Protein AF-A0A935P328-F1 (afdb_monomer_lite)

pLDDT: mean 91.57, std 11.65, range [52.72, 98.44]

Structure (mmCIF, N/CA/C/O backbone):
data_AF-A0A935P328-F1
#
_entry.id   AF-A0A935P328-F1
#
loop_
_atom_site.group_PDB
_atom_site.id
_atom_site.type_symbol
_atom_site.label_atom_id
_atom_site.label_alt_id
_atom_site.label_comp_id
_atom_site.label_asym_id
_atom_site.label_entity_id
_atom_site.label_seq_id
_atom_site.pdbx_PDB_ins_code
_atom_site.Cartn_x
_atom_site.Cartn_y
_atom_site.Cartn_z
_atom_site.occupancy
_atom_site.B_iso_or_equiv
_atom_site.auth_seq_id
_atom_site.auth_comp_id
_atom_site.auth_asym_id
_atom_site.auth_atom_id
_atom_site.pdbx_PDB_model_num
ATOM 1 N N . MET A 1 1 ? 6.288 -21.356 14.138 1.00 60.59 1 MET A N 1
ATOM 2 C CA . MET A 1 1 ? 5.760 -20.080 13.612 1.00 60.59 1 MET A CA 1
ATOM 3 C C . MET A 1 1 ? 4.375 -19.889 14.177 1.00 60.59 1 MET A C 1
ATOM 5 O O . MET A 1 1 ? 3.551 -20.784 14.032 1.00 60.59 1 MET A O 1
ATOM 9 N N . THR A 1 2 ? 4.139 -18.771 14.849 1.00 82.19 2 THR A N 1
ATOM 10 C CA . THR A 1 2 ? 2.790 -18.398 15.277 1.00 82.19 2 THR A CA 1
ATOM 11 C C . THR A 1 2 ? 1.984 -17.893 14.080 1.00 82.19 2 THR A C 1
ATOM 13 O O . THR A 1 2 ? 2.530 -17.341 13.124 1.00 82.19 2 THR A O 1
ATOM 16 N N . ASP A 1 3 ? 0.667 -18.044 14.140 1.00 87.69 3 ASP A N 1
ATOM 17 C CA . ASP A 1 3 ? -0.260 -17.581 13.103 1.00 87.69 3 ASP A CA 1
ATOM 18 C C . ASP A 1 3 ? -0.119 -16.062 12.814 1.00 87.69 3 ASP A C 1
ATOM 20 O O . ASP A 1 3 ? -0.205 -15.606 11.672 1.00 87.69 3 ASP A O 1
ATOM 24 N N . ARG A 1 4 ? 0.239 -15.265 13.834 1.00 90.12 4 ARG A N 1
ATOM 25 C CA . ARG A 1 4 ? 0.553 -13.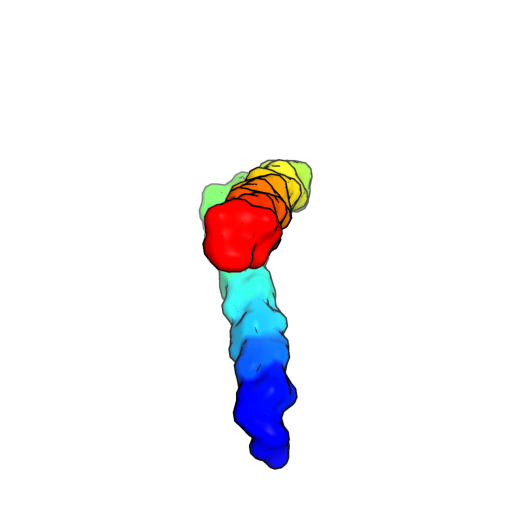831 13.697 1.00 90.12 4 ARG A CA 1
ATOM 26 C C . ARG A 1 4 ? 1.821 -13.566 12.880 1.00 90.12 4 ARG A C 1
ATOM 28 O O . ARG A 1 4 ? 1.821 -12.670 12.038 1.00 90.12 4 ARG A O 1
ATOM 35 N N . GLU A 1 5 ? 2.893 -14.317 13.111 1.00 91.75 5 GLU A N 1
ATOM 36 C CA . GLU A 1 5 ? 4.145 -14.171 12.354 1.00 91.75 5 GLU A CA 1
ATOM 37 C C . GLU A 1 5 ? 3.954 -14.552 10.884 1.00 91.75 5 GLU A C 1
ATOM 39 O O . GLU A 1 5 ? 4.437 -13.846 9.995 1.00 91.75 5 GLU A O 1
ATOM 44 N N . SER A 1 6 ? 3.194 -15.620 10.625 1.00 93.50 6 SER A N 1
ATOM 45 C CA . SER A 1 6 ? 2.828 -16.050 9.273 1.00 93.50 6 SER A CA 1
ATOM 46 C C . SER A 1 6 ? 2.032 -14.972 8.534 1.00 93.50 6 SER A C 1
ATOM 48 O O . SER A 1 6 ? 2.377 -14.631 7.400 1.00 93.50 6 SER A O 1
ATOM 50 N N . ARG A 1 7 ? 1.035 -14.355 9.190 1.00 94.38 7 ARG A N 1
ATOM 51 C CA . ARG A 1 7 ? 0.293 -13.211 8.628 1.00 94.38 7 ARG A CA 1
ATOM 52 C C . ARG A 1 7 ? 1.198 -12.018 8.330 1.00 94.38 7 ARG A C 1
ATOM 54 O O . ARG A 1 7 ? 1.148 -11.478 7.229 1.00 94.38 7 ARG A O 1
ATOM 61 N N . ASN A 1 8 ? 2.075 -11.642 9.259 1.00 95.31 8 ASN A N 1
ATOM 62 C CA . ASN A 1 8 ? 3.013 -10.535 9.047 1.00 95.31 8 ASN A CA 1
ATOM 63 C C . ASN A 1 8 ? 3.951 -10.797 7.858 1.00 95.31 8 ASN A C 1
ATOM 65 O O . ASN A 1 8 ? 4.239 -9.889 7.076 1.00 95.31 8 ASN A O 1
ATOM 69 N N . ARG A 1 9 ? 4.420 -12.040 7.694 1.00 94.12 9 ARG A N 1
ATOM 70 C CA . ARG A 1 9 ? 5.229 -12.441 6.537 1.00 94.12 9 ARG A CA 1
ATOM 71 C C . ARG A 1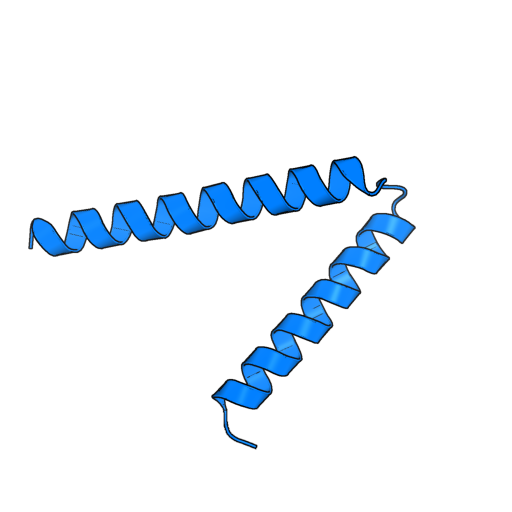 9 ? 4.432 -12.346 5.236 1.00 94.12 9 ARG A C 1
ATOM 73 O O . ARG A 1 9 ? 4.962 -11.814 4.264 1.00 94.12 9 ARG A O 1
ATOM 80 N N . ALA A 1 10 ? 3.186 -12.816 5.223 1.00 96.50 10 ALA A N 1
ATOM 81 C CA . ALA A 1 10 ? 2.312 -12.731 4.056 1.00 96.50 10 ALA A CA 1
ATOM 82 C C . ALA A 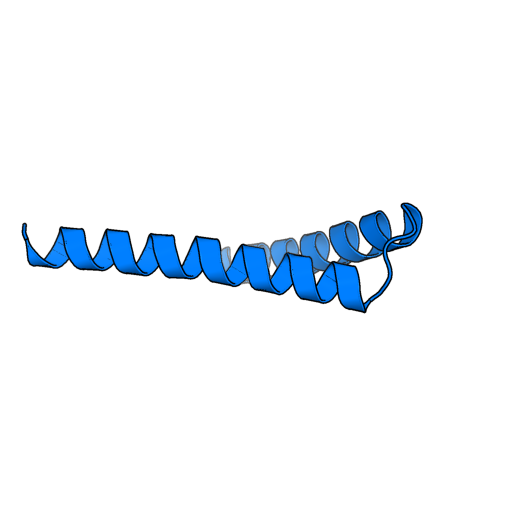1 10 ? 2.082 -11.273 3.627 1.00 96.50 10 ALA A C 1
ATOM 84 O O . ALA A 1 10 ? 2.264 -10.948 2.457 1.00 96.50 10 ALA A O 1
ATOM 85 N N . VAL A 1 11 ? 1.810 -10.371 4.577 1.00 96.38 11 VAL A N 1
ATOM 86 C CA . VAL A 1 11 ? 1.652 -8.931 4.302 1.00 96.38 11 VAL A CA 1
ATOM 87 C C . VAL A 1 11 ? 2.908 -8.342 3.654 1.00 96.38 11 VAL A C 1
ATOM 89 O O . VAL A 1 11 ? 2.812 -7.625 2.661 1.00 96.38 11 VAL A O 1
ATOM 92 N N . ARG A 1 12 ? 4.103 -8.684 4.153 1.00 96.25 12 ARG A N 1
ATOM 93 C CA . ARG A 1 12 ? 5.368 -8.222 3.549 1.00 96.25 12 ARG A CA 1
ATOM 94 C C . ARG A 1 12 ? 5.556 -8.726 2.119 1.00 96.25 12 ARG A C 1
ATOM 96 O O . ARG A 1 12 ? 6.107 -8.007 1.292 1.00 96.25 12 ARG A O 1
ATOM 103 N N . ILE A 1 13 ? 5.146 -9.962 1.836 1.00 97.75 13 ILE A N 1
ATOM 104 C CA . ILE A 1 13 ? 5.223 -10.537 0.486 1.00 97.75 13 ILE A CA 1
ATOM 105 C C . ILE A 1 13 ? 4.267 -9.797 -0.450 1.00 97.75 13 ILE A C 1
ATOM 107 O O . ILE A 1 13 ? 4.685 -9.393 -1.532 1.00 97.75 13 ILE A O 1
ATOM 111 N N . LEU A 1 14 ? 3.028 -9.566 -0.010 1.00 97.19 14 LEU A N 1
ATOM 112 C CA . LEU A 1 14 ? 2.020 -8.836 -0.778 1.00 97.19 14 LEU A CA 1
ATOM 113 C C . LEU A 1 14 ? 2.473 -7.412 -1.096 1.00 97.19 14 LEU A C 1
ATOM 115 O O . LEU A 1 14 ? 2.439 -7.022 -2.257 1.00 97.19 14 LEU A O 1
ATOM 119 N N . ALA A 1 15 ? 2.986 -6.676 -0.105 1.00 97.06 15 ALA A N 1
ATOM 120 C CA . ALA A 1 15 ? 3.498 -5.321 -0.313 1.00 97.06 15 ALA A CA 1
ATOM 121 C C . ALA A 1 15 ? 4.590 -5.279 -1.396 1.00 97.06 15 ALA A C 1
ATOM 123 O O . ALA A 1 15 ? 4.553 -4.437 -2.287 1.00 97.06 15 ALA A O 1
ATOM 124 N N . LYS A 1 16 ? 5.528 -6.237 -1.366 1.00 97.56 16 LYS A N 1
ATOM 125 C CA . LYS A 1 16 ? 6.578 -6.352 -2.388 1.00 97.56 16 LYS A CA 1
ATOM 126 C C . LYS A 1 16 ? 6.040 -6.741 -3.764 1.00 97.56 16 LYS A C 1
ATOM 128 O O . LYS A 1 16 ? 6.618 -6.320 -4.757 1.00 97.56 16 LYS A O 1
ATOM 133 N N . SER A 1 17 ? 5.007 -7.584 -3.828 1.00 98.12 17 SER A N 1
ATOM 134 C CA . SER A 1 17 ? 4.377 -7.952 -5.101 1.00 98.12 17 SER A CA 1
ATOM 135 C C . SER A 1 17 ? 3.711 -6.739 -5.729 1.00 98.12 17 SER A C 1
ATOM 137 O O . SER A 1 17 ? 4.089 -6.360 -6.825 1.00 98.12 17 SER A O 1
ATOM 139 N N . ILE A 1 18 ? 2.833 -6.071 -4.976 1.00 97.50 18 ILE A 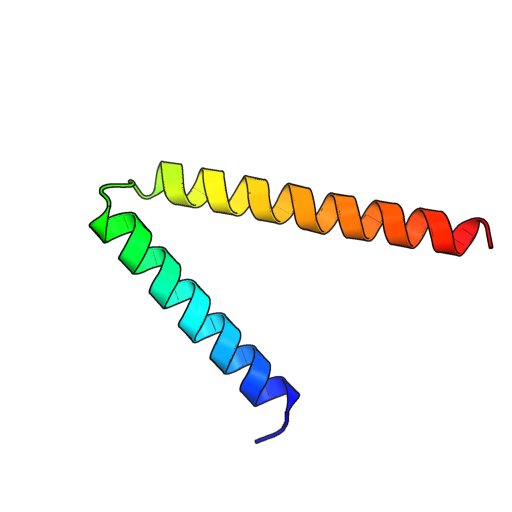N 1
ATOM 140 C CA . ILE A 1 18 ? 2.094 -4.891 -5.435 1.00 97.50 18 ILE A CA 1
ATOM 141 C C . ILE A 1 18 ? 3.056 -3.798 -5.902 1.00 97.50 18 ILE A C 1
ATOM 143 O O . ILE A 1 18 ? 2.854 -3.231 -6.966 1.00 97.50 18 ILE A O 1
ATOM 147 N N . TYR A 1 19 ? 4.123 -3.535 -5.143 1.00 97.94 19 TYR A N 1
ATOM 148 C CA . TYR A 1 19 ? 5.133 -2.552 -5.531 1.00 97.94 19 TYR A CA 1
ATOM 149 C C . TYR A 1 19 ? 5.748 -2.862 -6.906 1.00 97.94 19 TYR A C 1
ATOM 151 O O . TYR A 1 19 ? 5.723 -2.014 -7.792 1.00 97.94 19 TYR A O 1
ATOM 159 N N . ARG A 1 20 ? 6.225 -4.098 -7.113 1.00 98.25 20 ARG A N 1
ATOM 160 C CA . ARG A 1 20 ? 6.804 -4.515 -8.402 1.00 98.25 20 ARG A CA 1
ATOM 161 C C . ARG A 1 20 ? 5.783 -4.488 -9.535 1.00 98.25 20 ARG A C 1
ATOM 163 O O . ARG A 1 20 ? 6.134 -4.138 -10.655 1.00 98.25 20 ARG A O 1
ATOM 170 N N . ASP A 1 21 ? 4.541 -4.865 -9.252 1.00 98.25 21 ASP A N 1
ATOM 171 C CA . ASP A 1 21 ? 3.470 -4.871 -10.246 1.00 98.25 21 ASP A CA 1
ATOM 172 C C . ASP A 1 21 ? 3.121 -3.440 -10.685 1.00 98.25 21 ASP A C 1
ATOM 174 O O . ASP A 1 21 ? 2.826 -3.217 -11.858 1.00 98.25 21 ASP A O 1
ATOM 178 N N . LEU A 1 22 ? 3.184 -2.463 -9.773 1.00 98.19 22 LEU A N 1
ATOM 179 C CA . LEU A 1 22 ? 3.004 -1.042 -10.085 1.00 98.19 22 LEU A CA 1
ATOM 180 C C . LEU A 1 22 ? 4.184 -0.487 -10.896 1.00 98.19 22 LEU A C 1
ATOM 182 O O . LEU A 1 22 ? 3.962 0.173 -11.910 1.00 98.19 22 LEU A O 1
ATOM 186 N N . GLU A 1 23 ? 5.426 -0.807 -10.528 1.00 98.12 23 GLU A N 1
ATOM 187 C CA . GLU A 1 23 ? 6.597 -0.428 -11.336 1.00 98.12 23 GLU A CA 1
ATOM 188 C C . GLU A 1 23 ? 6.521 -1.018 -12.754 1.00 98.12 23 GLU A C 1
ATOM 190 O O . GLU A 1 23 ? 6.764 -0.318 -13.734 1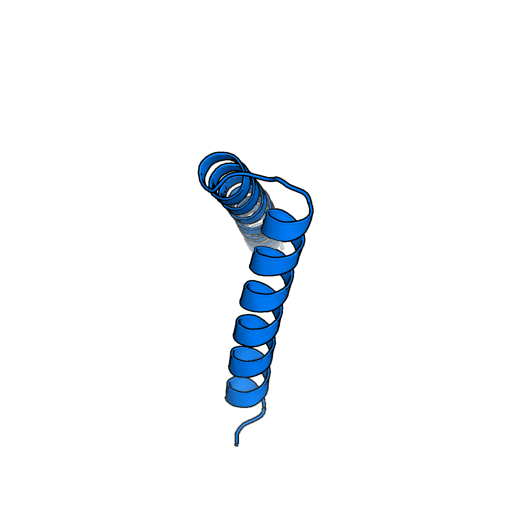.00 98.12 23 GLU A O 1
ATOM 195 N N . ALA A 1 24 ? 6.115 -2.287 -12.887 1.00 98.31 24 ALA A N 1
ATOM 196 C CA . ALA A 1 24 ? 5.953 -2.952 -14.182 1.00 98.31 24 ALA A CA 1
ATOM 197 C C . ALA A 1 24 ? 4.858 -2.318 -15.060 1.00 98.31 24 ALA A C 1
ATOM 199 O O . ALA A 1 24 ? 4.920 -2.409 -16.285 1.00 98.31 24 ALA A O 1
ATOM 200 N N . GLN A 1 25 ? 3.872 -1.662 -14.446 1.00 97.94 25 GLN A N 1
ATOM 201 C CA . GLN A 1 25 ? 2.837 -0.884 -15.134 1.00 97.94 25 GLN A CA 1
ATOM 202 C C . GLN A 1 25 ? 3.291 0.543 -15.489 1.00 97.94 25 GLN A C 1
ATOM 204 O O . GLN A 1 25 ? 2.561 1.255 -16.176 1.00 97.94 25 GLN A O 1
ATOM 209 N N . GLY A 1 26 ? 4.488 0.957 -15.060 1.00 98.19 26 GLY A N 1
ATOM 210 C CA . GLY A 1 26 ? 5.068 2.266 -15.359 1.00 98.19 26 GLY A CA 1
ATOM 211 C C . GLY A 1 26 ? 4.736 3.361 -14.345 1.00 98.19 26 GLY A C 1
ATOM 212 O O . GLY A 1 26 ? 4.950 4.533 -14.650 1.00 98.19 26 GLY A O 1
ATOM 213 N N . PHE A 1 27 ? 4.222 3.012 -13.162 1.00 98.44 27 PHE A N 1
ATOM 214 C CA . PHE A 1 27 ? 4.040 3.985 -12.084 1.00 98.44 27 PHE A CA 1
ATOM 215 C C . PHE A 1 27 ? 5.386 4.362 -11.468 1.00 98.44 27 PHE A C 1
ATOM 217 O O . PHE A 1 27 ? 6.197 3.492 -11.150 1.00 98.44 27 PHE A O 1
ATOM 224 N N . ASP A 1 28 ? 5.602 5.660 -11.264 1.00 97.62 28 ASP A N 1
ATOM 225 C CA . ASP A 1 28 ? 6.783 6.153 -10.563 1.00 97.62 28 ASP A CA 1
ATOM 226 C C . ASP A 1 28 ? 6.624 6.084 -9.034 1.00 97.62 28 ASP A C 1
ATOM 228 O O . ASP A 1 28 ? 5.532 5.916 -8.478 1.00 97.62 28 ASP A O 1
ATOM 232 N N . GLU A 1 29 ? 7.740 6.246 -8.327 1.00 96.88 29 GLU A N 1
ATOM 233 C CA . GLU A 1 29 ? 7.785 6.191 -6.865 1.00 96.88 29 GLU A CA 1
ATOM 234 C C . GLU A 1 29 ? 6.836 7.204 -6.203 1.00 96.88 29 GLU A C 1
ATOM 236 O O . GLU A 1 29 ? 6.235 6.905 -5.170 1.00 96.88 29 GLU A O 1
ATOM 241 N N . LYS A 1 30 ? 6.650 8.394 -6.793 1.00 98.00 30 LYS A N 1
ATOM 242 C CA . LYS A 1 30 ? 5.783 9.440 -6.229 1.00 98.00 30 LYS A CA 1
ATOM 243 C C . LYS A 1 30 ? 4.317 9.041 -6.328 1.00 98.00 30 LYS A C 1
ATOM 245 O O . LYS A 1 30 ? 3.564 9.252 -5.378 1.00 98.00 30 LYS A O 1
ATOM 250 N N . GLN A 1 31 ? 3.916 8.447 -7.447 1.00 98.19 31 GLN A N 1
ATOM 251 C CA . GLN A 1 31 ? 2.566 7.926 -7.651 1.00 98.19 31 GLN A CA 1
ATOM 252 C C . GLN A 1 31 ? 2.277 6.755 -6.706 1.00 98.19 31 GLN A C 1
ATOM 254 O O . GLN A 1 31 ? 1.200 6.697 -6.110 1.00 98.19 31 GLN A O 1
ATOM 259 N N . ILE A 1 32 ? 3.250 5.862 -6.501 1.00 97.88 32 ILE A N 1
ATOM 260 C CA . ILE A 1 32 ? 3.126 4.748 -5.551 1.00 97.88 32 ILE A CA 1
ATOM 261 C C . ILE A 1 32 ? 2.990 5.269 -4.109 1.00 97.88 32 ILE A C 1
ATOM 263 O O . ILE A 1 32 ? 2.154 4.778 -3.348 1.00 97.88 32 ILE A O 1
ATOM 267 N N . VAL A 1 33 ? 3.757 6.297 -3.728 1.00 97.94 33 VAL A N 1
ATOM 268 C CA . VAL A 1 33 ? 3.632 6.950 -2.412 1.00 97.94 33 VAL A CA 1
ATOM 269 C C . VAL A 1 33 ? 2.273 7.632 -2.245 1.00 97.94 33 VAL A C 1
ATOM 271 O O . VAL A 1 33 ? 1.661 7.515 -1.179 1.00 97.94 33 VAL A O 1
ATOM 274 N N . ALA A 1 34 ? 1.771 8.308 -3.280 1.00 98.19 34 ALA A N 1
ATOM 275 C CA . ALA A 1 34 ? 0.442 8.914 -3.254 1.00 98.19 34 ALA A CA 1
ATOM 276 C C . ALA A 1 34 ? -0.643 7.850 -3.020 1.00 98.19 34 ALA A C 1
ATOM 278 O O . ALA A 1 34 ? -1.462 8.000 -2.118 1.00 98.19 34 ALA A O 1
ATOM 279 N N . LEU A 1 35 ? -0.580 6.721 -3.737 1.00 97.62 35 LEU A N 1
ATOM 280 C CA . LEU A 1 35 ? -1.487 5.589 -3.530 1.00 97.62 35 LEU A CA 1
ATOM 281 C C . LEU A 1 35 ? -1.418 5.044 -2.097 1.00 97.62 35 LEU A C 1
ATOM 283 O O . LEU A 1 35 ? -2.449 4.816 -1.466 1.00 97.62 35 LEU A O 1
ATOM 287 N N . ALA A 1 36 ? -0.213 4.832 -1.567 1.00 97.38 36 ALA A N 1
ATOM 288 C CA . ALA A 1 36 ? -0.047 4.348 -0.200 1.00 97.38 36 ALA A CA 1
ATOM 289 C C . ALA A 1 36 ? -0.660 5.320 0.821 1.00 97.38 36 ALA A C 1
ATOM 291 O O . ALA A 1 36 ? -1.301 4.884 1.777 1.00 97.38 36 ALA A O 1
ATOM 292 N N . THR A 1 37 ? -0.511 6.626 0.593 1.00 98.00 37 THR A N 1
ATOM 293 C CA . THR A 1 37 ? -1.103 7.674 1.434 1.00 98.00 37 THR A CA 1
ATOM 294 C C . THR A 1 37 ? -2.630 7.608 1.414 1.00 98.00 37 THR A C 1
ATOM 296 O O . THR A 1 37 ? -3.246 7.605 2.478 1.00 98.00 37 THR A O 1
ATOM 299 N N . GLU A 1 38 ? -3.241 7.463 0.237 1.00 98.00 38 GLU A N 1
ATOM 300 C CA . GLU A 1 38 ? -4.696 7.308 0.105 1.00 98.00 38 GLU A CA 1
ATOM 301 C C . GLU A 1 38 ? -5.210 6.061 0.842 1.00 98.00 38 GLU A C 1
ATOM 303 O O . GLU A 1 38 ? -6.188 6.126 1.589 1.00 98.00 38 GLU A O 1
ATOM 308 N N . LEU A 1 39 ? -4.510 4.928 0.718 1.00 97.00 39 LEU A N 1
ATOM 309 C CA . LEU A 1 39 ? -4.872 3.696 1.427 1.00 97.00 39 LEU A CA 1
ATOM 310 C C . LEU A 1 39 ? -4.797 3.856 2.952 1.00 97.00 39 LEU A C 1
ATOM 312 O O . LEU A 1 39 ? -5.669 3.362 3.671 1.00 97.00 39 LEU A O 1
ATOM 316 N N . ILE A 1 40 ? -3.773 4.549 3.459 1.00 96.31 40 ILE A N 1
ATOM 317 C CA . ILE A 1 40 ? -3.647 4.857 4.890 1.00 96.31 40 ILE A CA 1
ATOM 318 C C . ILE A 1 40 ? -4.813 5.742 5.345 1.00 96.31 40 ILE A C 1
ATOM 320 O O . ILE A 1 40 ? -5.422 5.457 6.380 1.00 96.31 40 ILE A O 1
ATOM 324 N N . SER A 1 41 ? -5.158 6.777 4.577 1.00 97.44 41 SER A N 1
ATOM 325 C CA . SER A 1 41 ? -6.277 7.680 4.875 1.00 97.44 41 SER A CA 1
ATOM 326 C C . SER A 1 41 ? -7.614 6.941 4.956 1.00 97.44 41 SER A C 1
ATOM 328 O O . SER A 1 41 ? -8.378 7.149 5.901 1.00 97.44 41 SER A O 1
ATOM 330 N N . GLU A 1 42 ? -7.886 6.024 4.027 1.00 97.12 42 GLU A N 1
ATOM 331 C CA . GLU A 1 42 ? -9.127 5.242 4.027 1.00 97.12 42 GLU A CA 1
ATOM 332 C C . GLU A 1 42 ? -9.211 4.306 5.244 1.00 97.12 42 GLU A C 1
ATOM 334 O O . GLU A 1 42 ? -10.213 4.275 5.966 1.00 97.12 42 GLU A O 1
ATOM 339 N N . VAL A 1 43 ? -8.132 3.571 5.534 1.00 95.88 43 VAL A N 1
ATOM 340 C CA . VAL A 1 43 ? -8.092 2.634 6.669 1.00 95.88 43 VAL A CA 1
ATOM 341 C C . VAL A 1 43 ? -8.220 3.370 8.001 1.00 95.88 43 VAL A C 1
ATOM 343 O O . VAL A 1 43 ? -8.986 2.949 8.870 1.00 95.88 43 VAL A O 1
ATOM 346 N N . THR A 1 44 ? -7.500 4.478 8.172 1.00 95.38 44 THR A N 1
ATOM 347 C CA . THR A 1 44 ? -7.575 5.290 9.397 1.00 95.38 44 THR A CA 1
ATOM 348 C C . THR A 1 44 ? -8.954 5.921 9.573 1.00 95.38 44 THR A C 1
ATOM 350 O O . THR A 1 44 ? -9.507 5.864 10.672 1.00 95.38 44 THR A O 1
ATOM 353 N N . SER A 1 45 ? -9.568 6.413 8.494 1.00 96.25 45 SER A N 1
ATOM 354 C CA . SER A 1 45 ? -10.947 6.915 8.508 1.00 96.25 45 SER A CA 1
ATOM 355 C C . SER A 1 45 ? -11.950 5.839 8.923 1.00 96.25 45 SER A C 1
ATOM 357 O O . SER A 1 45 ? -12.869 6.110 9.700 1.00 96.25 45 SER A O 1
ATOM 359 N N . LYS A 1 46 ? -11.778 4.600 8.448 1.00 95.69 46 LYS A N 1
ATOM 360 C CA . LYS A 1 46 ? -12.612 3.465 8.857 1.00 95.69 46 LYS A CA 1
ATOM 361 C C . LYS A 1 46 ? -12.456 3.146 10.345 1.00 95.69 46 LYS A C 1
ATOM 363 O O . LYS A 1 46 ? -13.461 3.035 11.041 1.00 95.69 46 LYS A O 1
ATOM 368 N N . ILE A 1 47 ? -11.221 3.074 10.844 1.00 95.50 47 ILE A N 1
ATOM 369 C CA . ILE A 1 47 ? -10.943 2.830 12.269 1.00 95.50 47 ILE A CA 1
ATOM 370 C C . ILE A 1 47 ? -11.587 3.914 13.142 1.00 95.50 47 ILE A C 1
ATOM 372 O O . ILE A 1 47 ? -12.238 3.589 14.133 1.00 95.50 47 ILE A O 1
ATOM 376 N N . ALA A 1 48 ? -11.461 5.188 12.762 1.00 92.62 48 ALA A N 1
ATOM 377 C CA . ALA A 1 48 ? -12.063 6.298 13.499 1.00 92.62 48 ALA A CA 1
ATOM 378 C C . ALA A 1 48 ? -13.601 6.200 13.546 1.00 92.62 48 ALA A C 1
ATOM 380 O O . ALA A 1 48 ? -14.205 6.398 14.601 1.00 92.62 48 ALA A O 1
ATOM 381 N N . LYS A 1 49 ? -14.245 5.836 12.427 1.00 91.44 49 LYS A N 1
ATOM 382 C CA . LYS A 1 49 ? -15.701 5.602 12.374 1.00 91.44 49 LYS A CA 1
ATOM 383 C C . LYS A 1 49 ? -16.129 4.445 13.277 1.00 91.44 49 LYS A C 1
ATOM 385 O O . LYS A 1 49 ? -17.141 4.557 13.967 1.00 91.44 49 LYS A O 1
ATOM 390 N N . ASP A 1 50 ? -15.376 3.351 13.281 1.00 87.88 50 ASP A N 1
ATOM 391 C CA . ASP A 1 50 ? -15.689 2.175 14.097 1.00 87.88 50 ASP A CA 1
ATOM 392 C C . ASP A 1 50 ? -15.516 2.469 15.599 1.00 87.88 50 ASP A C 1
ATOM 394 O O . ASP A 1 50 ? -16.348 2.058 16.408 1.00 87.88 50 ASP A O 1
ATOM 398 N N . GLN A 1 51 ? -14.512 3.269 15.974 1.00 80.81 51 GLN A N 1
ATOM 399 C CA . GLN A 1 51 ? -14.336 3.762 17.346 1.00 80.81 51 GLN A CA 1
ATOM 400 C C . GLN A 1 51 ? -15.470 4.700 17.786 1.00 80.81 51 GLN A C 1
ATOM 402 O O . GLN A 1 51 ? -15.957 4.587 18.910 1.00 80.81 51 GLN A O 1
ATOM 407 N N . GLY A 1 52 ? -15.933 5.592 16.904 1.00 72.31 52 GLY A N 1
ATOM 408 C CA . GLY A 1 52 ? -17.066 6.480 17.189 1.00 72.31 52 GLY A CA 1
ATOM 409 C C . GLY A 1 52 ? -18.379 5.727 17.431 1.00 72.31 52 GLY A C 1
ATOM 410 O O . GLY A 1 52 ? -19.183 6.137 18.263 1.00 72.31 52 GLY A O 1
ATOM 411 N N . LYS A 1 53 ? -18.581 4.582 16.765 1.00 68.62 53 LYS A N 1
ATOM 412 C CA . LYS A 1 53 ? -19.749 3.713 16.989 1.00 68.62 53 LYS A CA 1
ATOM 413 C C . LYS A 1 53 ? -19.702 2.965 18.322 1.00 68.62 53 LYS A C 1
ATOM 415 O O . LYS A 1 53 ? -20.757 2.717 18.891 1.00 68.62 53 LYS A O 1
ATOM 420 N N . GLN A 1 54 ? -18.516 2.624 18.829 1.00 64.19 54 GLN A N 1
ATOM 421 C CA . GLN A 1 54 ? -18.366 1.960 20.131 1.00 64.19 54 GLN A CA 1
ATOM 422 C C . GLN A 1 54 ? -18.632 2.884 21.329 1.00 64.19 54 GLN A C 1
ATOM 424 O O . GLN A 1 54 ? -18.945 2.384 22.398 1.00 64.19 54 GLN A O 1
ATOM 429 N N . GLN A 1 55 ? -18.523 4.209 21.172 1.00 60.47 55 GLN A N 1
ATOM 430 C CA . GLN A 1 55 ? -18.804 5.172 22.252 1.00 60.47 55 GLN A CA 1
ATOM 431 C C . GLN A 1 55 ? -20.291 5.539 22.388 1.00 60.47 55 GLN A C 1
ATOM 433 O O . GLN A 1 55 ? -20.680 6.136 23.387 1.00 60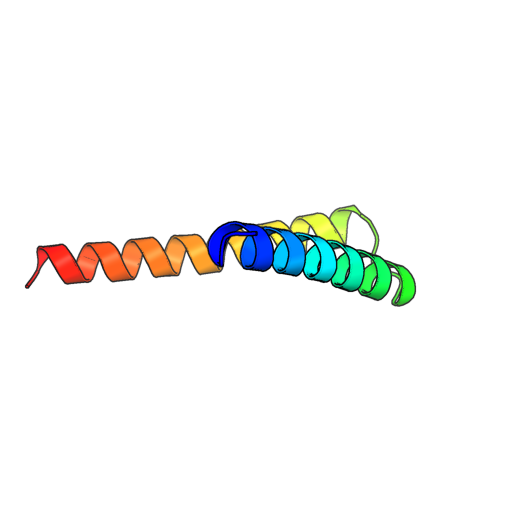.47 55 GLN A O 1
ATOM 438 N N . LEU A 1 56 ? -21.113 5.217 21.385 1.00 58.84 56 LEU A N 1
ATOM 439 C CA . LEU A 1 56 ? -22.553 5.509 21.350 1.00 58.84 56 LEU A CA 1
ATOM 440 C C . LEU A 1 56 ? -23.424 4.277 21.667 1.00 58.84 56 LEU A C 1
ATOM 442 O O . LEU A 1 56 ? -24.649 4.384 21.612 1.00 58.84 56 LEU A O 1
ATOM 446 N N . ALA A 1 57 ? -22.800 3.127 21.944 1.00 52.72 57 ALA A N 1
ATOM 447 C CA . ALA A 1 57 ? -23.446 1.856 22.270 1.00 52.72 57 ALA A CA 1
ATOM 448 C C . ALA A 1 57 ? -23.344 1.538 23.766 1.00 52.72 57 ALA A C 1
ATOM 450 O O . ALA A 1 57 ? -22.294 1.865 24.364 1.00 52.72 57 ALA A O 1
#

Secondary structure (DSSP, 8-state):
--HHHHHHHHHHHHHHHHHHHHHHTT--HHHHHHHHHHHHHHHHHHHHHHHHHHT--

Sequence (57 aa):
MTDRESRNRAVRILAKSIYRDLEAQGFDEKQIVALATELISEVTSKIAKDQGKQQLA

Foldseek 3Di:
DDPVVVVVVVVVVVVVVVVVVCVVVVDDPVNVVVVVVVVVVVVVVVVVVVVVVVVVD

Radius of gyration: 15.75 Å; chains: 1; bounding box: 31×30×38 Å